Protein AF-A0A957QF14-F1 (afdb_monomer_lite)

pLDDT: mean 72.2, std 11.89, range [36.94, 91.62]

Foldseek 3Di:
DDDDDDDDDWDADPVGDTDDDPVRVVVDDVVWDWDWDDPDPPDIDIDTDPPPCLWDQDPNDTHGNDDDPPPDDPVVVVVVVVVVVVVPD

Secondary structure (DSSP, 8-state):
-------PPPEE-TTS-EE--HHHHTTPPTT-EEEEEEEETTEEEEEEEPP---EEEETTEEEE-SPPPTT--HHHHHHHHHHHHTT--

Sequence (89 aa):
MTTSTEVITLHVDSAGHFVIPESVRRQLTPGATIRVEEVDDKSLSIRVQPPSERLVWEDGVLVFTGELPDGFDWDVYDQQFRQERVQIS

Radius of gyration: 19.63 Å; chains: 1; bounding box: 54×35×35 Å

Structure (mmCIF, N/CA/C/O backbone):
data_AF-A0A957QF14-F1
#
_entry.id   AF-A0A957QF14-F1
#
loop_
_atom_site.group_PDB
_atom_site.id
_atom_site.type_symbol
_atom_site.label_atom_id
_atom_site.label_alt_id
_atom_site.label_comp_id
_atom_site.label_asym_id
_atom_site.label_entity_id
_atom_site.label_seq_id
_atom_site.pdbx_PDB_ins_code
_atom_site.Cartn_x
_atom_site.Cartn_y
_atom_site.Cartn_z
_atom_site.occupancy
_atom_site.B_iso_or_equiv
_atom_site.auth_seq_id
_atom_site.auth_comp_id
_atom_site.auth_asym_id
_atom_site.auth_atom_id
_atom_site.pdbx_PDB_model_num
ATOM 1 N N . MET A 1 1 ? 19.662 12.734 14.433 1.00 38.53 1 MET A N 1
ATOM 2 C CA . MET A 1 1 ? 19.187 11.351 14.225 1.00 38.53 1 MET A CA 1
ATOM 3 C C . MET A 1 1 ? 19.499 10.979 12.788 1.00 38.53 1 MET A C 1
ATOM 5 O O . MET A 1 1 ? 18.972 11.617 11.892 1.00 38.53 1 MET A O 1
ATOM 9 N N . THR A 1 2 ? 20.424 10.052 12.561 1.00 36.94 2 THR A N 1
ATOM 10 C CA . THR A 1 2 ? 20.785 9.565 11.223 1.00 36.94 2 THR A CA 1
ATOM 11 C C . THR A 1 2 ? 19.818 8.452 10.828 1.00 36.94 2 THR A C 1
ATOM 13 O O . THR A 1 2 ? 19.882 7.355 11.374 1.00 36.94 2 THR A O 1
ATOM 16 N N . THR A 1 3 ? 18.894 8.732 9.910 1.00 45.41 3 THR A N 1
ATOM 17 C CA . THR A 1 3 ? 18.090 7.701 9.243 1.00 45.41 3 THR A CA 1
ATOM 18 C C . THR A 1 3 ? 19.011 6.878 8.349 1.00 45.41 3 THR A C 1
ATOM 20 O O . THR A 1 3 ? 19.413 7.325 7.276 1.00 45.41 3 THR A O 1
ATOM 23 N N . SER A 1 4 ? 19.397 5.693 8.824 1.00 43.91 4 SER A N 1
ATOM 24 C CA . SER A 1 4 ? 20.091 4.697 8.009 1.00 43.91 4 SER A CA 1
ATOM 25 C C . SER A 1 4 ? 19.159 4.283 6.872 1.00 43.91 4 SER A C 1
ATOM 27 O O . SER A 1 4 ? 18.057 3.799 7.122 1.00 43.91 4 SER A O 1
ATOM 29 N N . THR A 1 5 ? 19.564 4.538 5.630 1.00 56.56 5 THR A N 1
ATOM 30 C CA . THR A 1 5 ? 18.809 4.110 4.449 1.00 56.56 5 THR A CA 1
ATOM 31 C C . THR A 1 5 ? 19.222 2.680 4.142 1.00 56.56 5 THR A C 1
ATOM 33 O O . THR A 1 5 ? 20.311 2.445 3.622 1.00 56.56 5 THR A O 1
ATOM 36 N N . GLU A 1 6 ? 18.388 1.713 4.514 1.00 62.50 6 GLU A N 1
ATOM 37 C CA . GLU A 1 6 ? 18.596 0.327 4.107 1.00 62.50 6 GLU A CA 1
ATOM 38 C C . GLU A 1 6 ? 18.203 0.170 2.636 1.00 62.50 6 GLU A C 1
ATOM 40 O O . GLU A 1 6 ? 17.061 0.414 2.246 1.00 62.50 6 GLU A O 1
ATOM 45 N N . VAL A 1 7 ? 19.170 -0.216 1.803 1.00 63.28 7 VAL A N 1
ATOM 46 C CA . VAL A 1 7 ? 18.935 -0.509 0.388 1.00 63.28 7 VAL A CA 1
ATOM 47 C C . VAL A 1 7 ? 18.447 -1.947 0.275 1.00 63.28 7 VAL A C 1
ATOM 49 O O . VAL A 1 7 ? 19.191 -2.889 0.544 1.00 63.28 7 VAL A O 1
ATOM 52 N N . ILE A 1 8 ? 17.194 -2.118 -0.138 1.00 66.88 8 ILE A N 1
ATOM 53 C CA . ILE A 1 8 ? 16.596 -3.430 -0.388 1.00 66.88 8 ILE A CA 1
ATOM 54 C C . ILE A 1 8 ? 16.595 -3.684 -1.899 1.00 66.88 8 ILE A C 1
ATOM 56 O O . ILE A 1 8 ? 16.062 -2.890 -2.669 1.00 66.88 8 ILE A O 1
ATOM 60 N N . THR A 1 9 ? 17.195 -4.796 -2.330 1.00 70.06 9 THR A N 1
ATOM 61 C CA . THR A 1 9 ? 17.176 -5.221 -3.740 1.00 70.06 9 THR A CA 1
ATOM 62 C C . THR A 1 9 ? 15.890 -5.989 -4.027 1.00 70.06 9 THR A C 1
ATOM 64 O O . THR A 1 9 ? 15.588 -6.969 -3.345 1.00 70.06 9 THR A O 1
ATOM 67 N N . LEU A 1 10 ? 15.137 -5.554 -5.038 1.00 75.00 10 LEU A N 1
ATOM 68 C CA . LEU A 1 10 ? 13.983 -6.285 -5.556 1.00 75.00 10 LEU A CA 1
ATOM 69 C C . LEU A 1 10 ? 14.401 -7.120 -6.763 1.00 75.00 10 LEU A C 1
ATOM 71 O O . LEU A 1 10 ? 15.102 -6.637 -7.651 1.00 75.00 10 LEU A O 1
ATOM 75 N N . HIS A 1 11 ? 13.951 -8.369 -6.797 1.00 81.00 11 HIS A N 1
ATOM 76 C CA . HIS A 1 11 ? 14.170 -9.263 -7.929 1.00 81.00 11 HIS A CA 1
ATOM 77 C C . HIS A 1 11 ? 12.909 -9.342 -8.779 1.00 81.00 11 HIS A C 1
ATOM 79 O O . HIS A 1 11 ? 11.805 -9.228 -8.255 1.00 81.00 11 HIS A O 1
ATOM 85 N N . VAL A 1 12 ? 13.076 -9.562 -10.079 1.00 85.94 12 VAL A N 1
ATOM 86 C CA . VAL A 1 12 ? 11.971 -9.884 -10.984 1.00 85.94 12 VAL A CA 1
ATOM 87 C C . VAL A 1 12 ? 12.003 -11.388 -11.237 1.00 85.94 12 VAL A C 1
ATOM 89 O O . VAL A 1 12 ? 13.066 -11.935 -11.539 1.00 85.94 12 VAL A O 1
ATOM 92 N N . ASP A 1 13 ? 10.873 -12.065 -11.050 1.00 88.88 13 ASP A N 1
ATOM 93 C CA . ASP A 1 13 ? 10.754 -13.494 -11.336 1.00 88.88 13 ASP A CA 1
ATOM 94 C C . ASP A 1 13 ? 10.694 -13.771 -12.851 1.00 88.88 13 ASP A C 1
ATOM 96 O O . ASP A 1 13 ? 10.643 -12.865 -13.685 1.00 88.88 13 ASP A O 1
ATOM 100 N N . SER A 1 14 ? 10.691 -15.048 -13.236 1.00 91.38 14 SER A N 1
ATOM 101 C CA . SER A 1 14 ? 10.629 -15.440 -14.649 1.00 91.38 14 SER A CA 1
ATOM 102 C C . SER A 1 14 ? 9.306 -15.091 -15.345 1.00 91.38 14 SER A C 1
ATOM 104 O O . SER A 1 14 ? 9.227 -15.206 -16.565 1.00 91.38 14 SER A O 1
ATOM 106 N N . ALA A 1 15 ? 8.272 -14.698 -14.598 1.00 91.62 15 ALA A N 1
ATOM 107 C CA . ALA A 1 15 ? 6.979 -14.257 -15.114 1.00 91.62 15 ALA A CA 1
ATOM 108 C C . ALA A 1 15 ? 6.851 -12.720 -15.164 1.00 91.62 15 ALA A C 1
ATOM 110 O O . ALA A 1 15 ? 5.835 -12.214 -15.636 1.00 91.62 15 ALA A O 1
ATOM 111 N N . GLY A 1 16 ? 7.876 -11.977 -14.734 1.00 88.00 16 GLY A N 1
ATOM 112 C CA . GLY A 1 16 ? 7.879 -10.516 -14.743 1.00 88.00 16 GLY A CA 1
ATOM 113 C C . GLY A 1 16 ? 7.321 -9.869 -13.473 1.00 88.00 16 GLY A C 1
ATOM 114 O O . GLY A 1 16 ? 7.066 -8.666 -13.478 1.00 88.00 16 GLY A O 1
ATOM 115 N N . HIS A 1 17 ? 7.131 -10.616 -12.382 1.00 87.88 17 HIS A N 1
ATOM 116 C CA . HIS A 1 17 ? 6.652 -10.060 -11.116 1.00 87.88 17 HIS A CA 1
ATOM 117 C C . HIS A 1 17 ? 7.801 -9.628 -10.209 1.00 87.88 17 HIS A C 1
ATOM 119 O O . HIS A 1 17 ? 8.824 -10.305 -10.114 1.00 87.88 17 HIS A O 1
ATOM 125 N N . PHE A 1 18 ? 7.599 -8.543 -9.460 1.00 84.31 18 PHE A N 1
ATOM 126 C CA . PHE A 1 18 ? 8.506 -8.178 -8.377 1.00 84.31 18 PHE A CA 1
ATOM 127 C C . PHE A 1 18 ? 8.376 -9.148 -7.200 1.00 84.31 18 PHE A C 1
ATOM 129 O O . PHE A 1 18 ? 7.300 -9.341 -6.634 1.00 84.31 18 PHE A O 1
ATOM 136 N N . VAL A 1 19 ? 9.504 -9.719 -6.789 1.00 85.25 19 VAL A N 1
ATOM 137 C CA . VAL A 1 19 ? 9.622 -10.559 -5.603 1.00 85.25 19 VAL A CA 1
ATOM 138 C C . VAL A 1 19 ? 9.813 -9.658 -4.391 1.00 85.25 19 VAL A C 1
ATOM 140 O O . VAL A 1 19 ? 10.846 -9.004 -4.241 1.00 85.25 19 VAL A O 1
ATOM 143 N N . ILE A 1 20 ? 8.815 -9.642 -3.509 1.00 81.50 20 ILE A N 1
ATOM 144 C CA . ILE A 1 20 ? 8.883 -8.921 -2.237 1.00 81.50 20 ILE A CA 1
ATOM 145 C C . ILE A 1 20 ? 9.736 -9.726 -1.243 1.00 81.50 20 ILE A C 1
ATOM 147 O O . ILE A 1 20 ? 9.379 -10.870 -0.937 1.00 81.50 20 ILE A O 1
ATOM 151 N N . PRO A 1 21 ? 10.836 -9.161 -0.706 1.00 79.75 21 PRO A N 1
ATOM 152 C CA . PRO A 1 21 ? 11.683 -9.844 0.266 1.00 79.75 21 PRO A CA 1
ATOM 153 C C . PRO A 1 21 ? 10.913 -10.254 1.518 1.00 79.75 21 PRO A C 1
ATOM 155 O O . PRO A 1 21 ? 9.983 -9.573 1.953 1.00 79.75 21 PRO A O 1
ATOM 158 N N . GLU A 1 22 ? 11.331 -11.356 2.141 1.00 82.31 22 GLU A N 1
ATOM 159 C CA . GLU A 1 22 ? 10.626 -11.934 3.288 1.00 82.31 22 GLU A CA 1
ATOM 160 C C . GLU A 1 22 ? 10.481 -10.951 4.463 1.00 82.31 22 GLU A C 1
ATOM 162 O O . GLU A 1 22 ? 9.424 -10.892 5.091 1.00 82.31 22 GLU A O 1
ATOM 167 N N . SER A 1 23 ? 11.509 -10.139 4.727 1.00 76.19 23 SER A N 1
ATOM 168 C CA . SER A 1 23 ? 11.501 -9.108 5.774 1.00 76.19 23 SER A CA 1
ATOM 169 C C . SER A 1 23 ? 10.397 -8.064 5.583 1.00 76.19 23 SER A C 1
ATOM 171 O O . SER A 1 23 ? 9.826 -7.596 6.567 1.00 76.19 23 SER A O 1
ATOM 173 N N . VAL A 1 24 ? 10.066 -7.736 4.330 1.00 75.19 24 VAL A N 1
ATOM 174 C CA . VAL A 1 24 ? 8.960 -6.840 3.970 1.00 75.19 24 VAL A CA 1
ATOM 175 C C . VAL A 1 24 ? 7.641 -7.606 4.009 1.00 75.19 24 VAL A C 1
ATOM 177 O O . VAL A 1 24 ? 6.683 -7.147 4.623 1.00 75.19 24 VAL A O 1
ATOM 180 N N . ARG A 1 25 ? 7.595 -8.820 3.440 1.00 80.69 25 ARG A N 1
ATOM 181 C CA . ARG A 1 25 ? 6.389 -9.662 3.403 1.00 80.69 25 ARG A CA 1
ATOM 182 C C . ARG A 1 25 ? 5.814 -9.937 4.794 1.00 80.69 25 ARG A C 1
ATOM 184 O O . ARG A 1 25 ? 4.600 -9.910 4.949 1.00 80.69 25 ARG A O 1
ATOM 191 N N . ARG A 1 26 ? 6.658 -10.180 5.803 1.00 82.12 26 ARG A N 1
ATOM 192 C CA . ARG A 1 26 ? 6.221 -10.423 7.194 1.00 82.12 26 ARG A CA 1
ATOM 193 C C . ARG A 1 26 ? 5.505 -9.226 7.834 1.00 82.12 26 ARG A C 1
ATOM 195 O O . ARG A 1 26 ? 4.809 -9.415 8.824 1.00 82.12 26 ARG A O 1
ATOM 202 N N . GLN A 1 27 ? 5.675 -8.022 7.289 1.00 73.12 27 GLN A N 1
ATOM 203 C CA . GLN A 1 27 ? 5.015 -6.800 7.761 1.00 73.12 27 GLN A CA 1
ATOM 204 C C . GLN A 1 27 ? 3.700 -6.518 7.019 1.00 73.12 27 GLN A C 1
ATOM 206 O O . GLN A 1 27 ? 2.952 -5.628 7.413 1.00 73.12 27 GLN A O 1
ATOM 211 N N . LEU A 1 28 ? 3.411 -7.260 5.945 1.00 77.38 28 LEU A N 1
ATOM 212 C CA . LEU A 1 28 ? 2.197 -7.094 5.157 1.00 77.38 28 LEU A CA 1
ATOM 213 C C . LEU A 1 28 ? 1.077 -7.966 5.727 1.00 77.38 28 LEU A C 1
ATOM 215 O O . LEU A 1 28 ? 1.219 -9.182 5.860 1.00 77.38 28 LEU A O 1
ATOM 219 N N . THR A 1 29 ? -0.064 -7.350 6.014 1.00 77.25 29 THR A N 1
ATOM 220 C CA . THR A 1 29 ? -1.314 -8.055 6.305 1.00 77.25 29 THR A CA 1
ATOM 221 C C . THR A 1 29 ? -2.129 -8.243 5.020 1.00 77.25 29 THR A C 1
ATOM 223 O O . THR A 1 29 ? -1.975 -7.471 4.069 1.00 77.25 29 THR A O 1
ATOM 226 N N . PRO A 1 30 ? -3.003 -9.264 4.934 1.00 75.69 30 PRO A N 1
ATOM 227 C CA . PRO A 1 30 ? -3.957 -9.360 3.832 1.00 75.69 30 PRO A CA 1
ATOM 228 C C . PRO A 1 30 ? -4.756 -8.055 3.688 1.00 75.69 30 PRO A C 1
ATOM 230 O O . PRO A 1 30 ? -5.294 -7.553 4.672 1.00 75.69 30 PRO A O 1
ATOM 233 N N . GLY A 1 31 ? -4.809 -7.496 2.476 1.00 71.44 31 GLY A N 1
ATOM 234 C CA . GLY A 1 31 ? -5.453 -6.202 2.208 1.00 71.44 31 GLY A CA 1
ATOM 235 C C . GLY A 1 31 ? -4.581 -4.967 2.473 1.00 71.44 31 GLY A C 1
ATOM 236 O O . GLY A 1 31 ? -5.049 -3.847 2.278 1.00 71.44 31 GLY A O 1
ATOM 237 N N . ALA A 1 32 ? -3.318 -5.136 2.882 1.00 74.50 32 ALA A N 1
ATOM 238 C CA . ALA A 1 32 ? -2.384 -4.023 3.019 1.00 74.50 32 ALA A CA 1
ATOM 239 C C . ALA A 1 32 ? -2.171 -3.302 1.679 1.00 74.50 32 ALA A C 1
ATOM 241 O O . ALA A 1 32 ? -1.987 -3.927 0.633 1.00 74.50 32 ALA A O 1
ATOM 242 N N . THR A 1 33 ? -2.159 -1.972 1.729 1.00 76.62 33 THR A N 1
ATOM 243 C CA . THR A 1 33 ? -1.839 -1.127 0.576 1.00 76.62 33 THR A CA 1
ATOM 244 C C . THR A 1 33 ? -0.350 -0.803 0.593 1.00 76.62 33 THR A C 1
ATOM 246 O O . THR A 1 33 ? 0.209 -0.449 1.631 1.00 76.62 33 THR A O 1
ATOM 249 N N . ILE A 1 34 ? 0.312 -0.925 -0.554 1.00 78.50 34 ILE A N 1
ATOM 250 C CA . ILE A 1 34 ? 1.716 -0.542 -0.720 1.00 78.50 34 ILE A CA 1
ATOM 251 C C . ILE A 1 34 ? 1.738 0.713 -1.581 1.00 78.50 34 ILE A C 1
ATOM 253 O O . ILE A 1 34 ? 1.220 0.708 -2.696 1.00 78.50 34 ILE A O 1
ATOM 257 N N . ARG A 1 35 ? 2.337 1.784 -1.063 1.00 76.31 35 ARG A N 1
ATOM 258 C CA . ARG A 1 35 ? 2.541 3.021 -1.813 1.00 76.31 35 ARG A CA 1
ATOM 259 C C . ARG A 1 35 ? 3.912 2.966 -2.476 1.00 76.31 35 ARG A C 1
ATOM 261 O O . ARG A 1 35 ? 4.911 2.697 -1.807 1.00 76.31 35 ARG A O 1
ATOM 268 N N . VAL A 1 36 ? 3.932 3.206 -3.782 1.00 79.56 36 VAL A N 1
ATOM 269 C CA . VAL A 1 36 ? 5.149 3.321 -4.588 1.00 79.56 36 VAL A CA 1
ATOM 270 C C . VAL A 1 36 ? 5.211 4.749 -5.103 1.00 79.56 36 VAL A C 1
ATOM 272 O O . VAL A 1 36 ? 4.270 5.209 -5.744 1.00 79.56 36 VAL A O 1
ATOM 275 N N . GLU A 1 37 ? 6.289 5.452 -4.788 1.00 75.94 37 GLU A N 1
ATOM 276 C CA . GLU A 1 37 ? 6.503 6.839 -5.195 1.00 75.94 37 GLU A CA 1
ATOM 277 C C . GLU A 1 37 ? 7.808 6.952 -5.964 1.00 75.94 37 GLU A C 1
ATOM 279 O O . GLU A 1 37 ? 8.822 6.394 -5.546 1.00 75.94 37 GLU A O 1
ATOM 284 N N . GLU A 1 38 ? 7.792 7.697 -7.060 1.00 78.56 38 GLU A N 1
ATOM 285 C CA . GLU A 1 38 ? 9.015 8.125 -7.727 1.00 78.56 38 GLU A CA 1
ATOM 286 C C . GLU A 1 38 ? 9.645 9.255 -6.911 1.00 78.56 38 GLU A C 1
ATOM 288 O O . GLU A 1 38 ? 9.000 10.265 -6.629 1.00 78.56 38 GLU A O 1
ATOM 293 N N . VAL A 1 39 ? 10.880 9.043 -6.455 1.00 79.69 39 VAL A N 1
ATOM 294 C CA . VAL A 1 39 ? 11.639 10.047 -5.693 1.00 79.69 39 VAL A CA 1
ATOM 295 C C . VAL A 1 39 ? 12.499 10.878 -6.644 1.00 79.69 39 VAL A C 1
ATOM 297 O O . VAL A 1 39 ? 12.613 12.089 -6.471 1.00 79.69 39 VAL A O 1
ATOM 300 N N . ASP A 1 40 ? 13.065 10.231 -7.663 1.00 78.38 40 ASP A N 1
ATOM 301 C CA . ASP A 1 40 ? 13.757 10.828 -8.805 1.00 78.38 40 ASP A CA 1
ATOM 302 C C . ASP A 1 40 ? 13.748 9.846 -9.993 1.00 78.38 40 ASP A C 1
ATOM 304 O O . ASP A 1 40 ? 13.301 8.707 -9.849 1.00 78.38 40 ASP A O 1
ATOM 308 N N . ASP A 1 41 ? 14.311 10.259 -11.137 1.00 78.50 41 ASP A N 1
ATOM 309 C CA . ASP A 1 41 ? 14.372 9.490 -12.395 1.00 78.50 41 ASP A CA 1
ATOM 310 C C . ASP A 1 41 ? 14.961 8.066 -12.269 1.00 78.50 41 ASP A C 1
ATOM 312 O O . ASP A 1 41 ? 14.957 7.294 -13.233 1.00 78.50 41 ASP A O 1
ATOM 316 N N . LYS A 1 42 ? 15.579 7.718 -11.132 1.00 75.44 42 LYS A N 1
ATOM 317 C CA . LYS A 1 42 ? 16.265 6.437 -10.923 1.00 75.44 42 LYS A CA 1
ATOM 318 C C . LYS A 1 42 ? 15.883 5.735 -9.627 1.00 75.44 42 LYS A C 1
ATOM 320 O O . LYS A 1 42 ? 16.405 4.645 -9.377 1.00 75.44 42 LYS A O 1
ATOM 325 N N . SER A 1 43 ? 15.013 6.312 -8.804 1.00 71.50 43 SER A N 1
ATOM 326 C CA . SER A 1 43 ? 14.697 5.761 -7.492 1.00 71.50 43 SER A CA 1
ATOM 327 C C . SER A 1 43 ? 13.205 5.774 -7.184 1.00 71.50 43 SER A C 1
ATOM 329 O O . SER A 1 43 ? 12.485 6.754 -7.372 1.00 71.50 43 SER A O 1
ATOM 331 N N . LEU A 1 44 ? 12.751 4.635 -6.661 1.00 72.50 44 LEU A N 1
ATOM 332 C CA . LEU A 1 44 ? 11.395 4.440 -6.173 1.00 72.50 44 LEU A CA 1
ATOM 333 C C . LEU A 1 44 ? 11.435 4.264 -4.653 1.00 72.50 44 LEU A C 1
ATOM 335 O O . LEU A 1 44 ? 12.203 3.448 -4.136 1.00 72.50 44 LEU A O 1
ATOM 339 N N . SER A 1 45 ? 10.585 4.991 -3.931 1.00 76.00 45 SER A N 1
ATOM 340 C CA . SER A 1 45 ? 10.288 4.707 -2.530 1.00 76.00 45 SER A CA 1
ATOM 341 C C . SER A 1 45 ? 9.099 3.765 -2.453 1.00 76.00 45 SER A C 1
ATOM 343 O O . SER A 1 45 ? 8.030 4.053 -2.982 1.00 76.00 45 SER A O 1
ATOM 345 N N . ILE A 1 46 ? 9.281 2.638 -1.771 1.00 75.19 46 ILE A N 1
ATOM 346 C CA . ILE A 1 46 ? 8.218 1.669 -1.516 1.00 75.19 46 ILE A CA 1
ATOM 347 C C . ILE A 1 46 ? 7.977 1.654 -0.017 1.00 75.19 46 ILE A C 1
ATOM 349 O O . ILE A 1 46 ? 8.897 1.399 0.762 1.00 75.19 46 ILE A O 1
ATOM 353 N N . ARG A 1 47 ? 6.745 1.942 0.398 1.00 74.69 47 ARG A N 1
ATOM 354 C CA . ARG A 1 47 ? 6.365 1.958 1.812 1.00 74.69 47 ARG A CA 1
ATOM 355 C C . ARG A 1 47 ? 5.042 1.241 2.001 1.00 74.69 47 ARG A C 1
ATOM 357 O O . ARG A 1 47 ? 4.122 1.387 1.196 1.00 74.69 47 ARG A O 1
ATOM 364 N N . VAL A 1 48 ? 4.940 0.483 3.090 1.00 73.88 48 VAL A N 1
ATOM 365 C CA . VAL A 1 48 ? 3.647 -0.036 3.537 1.00 73.88 48 VAL A CA 1
ATOM 366 C C . VAL A 1 48 ? 2.812 1.168 3.941 1.00 73.88 48 VAL A C 1
ATOM 368 O O . VAL A 1 48 ? 3.209 1.937 4.818 1.00 73.88 48 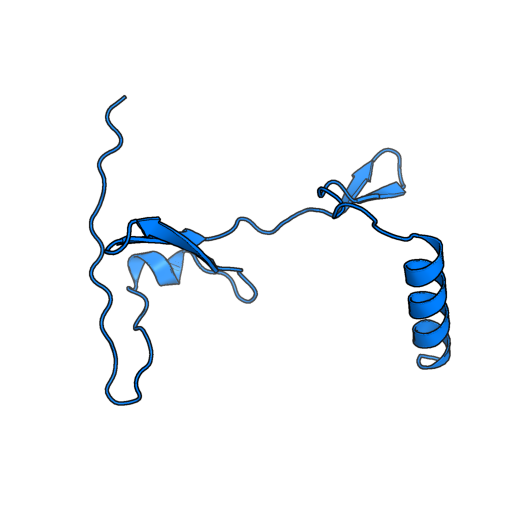VAL A O 1
ATOM 371 N N . GLN A 1 49 ? 1.686 1.364 3.266 1.00 70.81 49 GLN A N 1
ATOM 372 C CA . GLN A 1 49 ? 0.744 2.385 3.667 1.00 70.81 49 GLN A CA 1
ATOM 373 C C . GLN A 1 49 ? 0.023 1.851 4.907 1.00 70.81 49 GLN A C 1
ATOM 375 O O . GLN A 1 49 ? -0.581 0.775 4.827 1.00 70.81 49 GLN A O 1
ATOM 380 N N . PRO A 1 50 ? 0.098 2.548 6.056 1.00 63.66 50 PRO A N 1
ATOM 381 C CA . PRO A 1 50 ? -0.685 2.147 7.210 1.00 63.66 50 PRO A CA 1
ATOM 382 C C . PRO A 1 50 ? -2.158 2.073 6.793 1.00 63.66 50 PRO A C 1
ATOM 384 O O . PRO A 1 50 ? -2.585 2.884 5.956 1.00 63.66 50 PRO A O 1
ATOM 387 N N . PRO A 1 51 ? -2.922 1.096 7.317 1.00 60.41 51 PRO A N 1
ATOM 388 C CA . PRO A 1 51 ? -4.344 1.009 7.040 1.00 60.41 51 PRO A CA 1
ATOM 389 C C . PRO A 1 51 ? -4.933 2.379 7.318 1.00 60.41 51 PRO A C 1
ATOM 391 O O . PRO A 1 51 ? -4.745 2.955 8.389 1.00 60.41 51 PRO A O 1
ATOM 394 N N . SER A 1 52 ? -5.547 2.953 6.293 1.00 59.62 52 SER A N 1
ATOM 395 C CA . SER A 1 52 ? -6.127 4.263 6.441 1.00 59.62 52 SER A CA 1
ATOM 396 C C . SER A 1 52 ? -7.402 4.045 7.246 1.00 59.62 52 SER A C 1
ATOM 398 O O . SER A 1 52 ? -8.441 3.714 6.675 1.00 59.62 52 SER A O 1
ATOM 400 N N . GLU A 1 53 ? -7.319 4.183 8.569 1.00 55.66 53 GLU A N 1
ATOM 401 C CA . GLU A 1 53 ? -8.476 4.390 9.444 1.00 55.66 53 GLU A CA 1
ATOM 402 C C . GLU A 1 53 ? -9.051 5.771 9.121 1.00 55.66 53 GLU A C 1
ATOM 404 O O . GLU A 1 53 ? -9.072 6.691 9.926 1.00 55.66 53 GLU A O 1
ATOM 409 N N . ARG A 1 54 ? -9.472 5.943 7.865 1.00 67.12 54 ARG A N 1
ATOM 410 C CA . ARG A 1 54 ? -10.152 7.139 7.398 1.00 67.12 54 ARG A CA 1
ATOM 411 C C . ARG A 1 54 ? -11.572 7.159 7.912 1.00 67.12 54 ARG A C 1
ATOM 413 O O . ARG A 1 54 ? -12.276 8.060 7.527 1.00 67.12 54 ARG A O 1
ATOM 420 N N . LEU A 1 55 ? -12.005 6.165 8.684 1.00 70.56 55 LEU A N 1
ATOM 421 C CA . LEU A 1 55 ? -13.299 6.109 9.338 1.00 70.56 55 LEU A CA 1
ATOM 422 C C . LEU A 1 55 ? -13.051 5.840 10.818 1.00 70.56 55 LEU A C 1
ATOM 424 O O . LEU A 1 55 ? -12.643 4.739 11.185 1.00 70.56 55 LEU A O 1
ATOM 428 N N . VAL A 1 56 ? -13.275 6.852 11.646 1.00 76.25 56 VAL A N 1
ATOM 429 C CA . VAL A 1 56 ? -13.136 6.778 13.105 1.00 76.25 56 VAL A CA 1
ATOM 430 C C . VAL A 1 56 ? -14.493 7.005 13.757 1.00 76.25 56 VAL A C 1
ATOM 432 O O . VAL A 1 56 ? -15.346 7.691 13.201 1.00 76.25 56 VAL A O 1
ATOM 435 N N . TRP A 1 57 ? -14.720 6.412 14.925 1.00 78.56 57 TRP A N 1
ATOM 436 C CA . TRP A 1 57 ? -15.907 6.711 15.722 1.00 78.56 57 TRP A CA 1
ATOM 437 C C . TRP A 1 57 ? -15.631 7.927 16.607 1.00 78.56 57 TRP A C 1
ATOM 439 O O . TRP A 1 57 ? -14.810 7.841 17.518 1.00 78.56 57 TRP A O 1
ATOM 449 N N . GLU A 1 58 ? -16.339 9.027 16.370 1.00 80.19 58 GLU A N 1
ATOM 450 C CA . GLU A 1 58 ? -16.301 10.242 17.191 1.00 80.19 58 GLU A CA 1
ATOM 451 C C . GLU A 1 58 ? -17.723 10.586 17.640 1.00 80.19 58 GLU A C 1
ATOM 453 O O . GLU A 1 58 ? -18.645 10.638 16.828 1.00 80.19 58 GLU A O 1
ATOM 458 N N . ASP A 1 59 ? -17.924 10.739 18.951 1.00 84.75 59 ASP A N 1
ATOM 459 C CA . ASP A 1 59 ? -19.217 11.080 19.566 1.00 84.75 59 ASP A CA 1
ATOM 460 C C . ASP A 1 59 ? -20.407 10.207 19.110 1.00 84.75 59 ASP A C 1
ATOM 462 O O . ASP A 1 59 ? -21.552 10.650 19.024 1.00 84.75 59 ASP A O 1
ATOM 466 N N . GLY A 1 60 ? -20.146 8.925 18.830 1.00 87.69 60 GLY A N 1
ATOM 467 C CA . GLY A 1 60 ? -21.163 7.972 18.373 1.00 87.69 60 GLY A CA 1
ATOM 468 C C . GLY A 1 60 ? -21.506 8.069 16.882 1.00 87.69 60 GLY A C 1
ATOM 469 O O . GLY A 1 60 ? -22.465 7.434 16.443 1.00 87.69 60 GLY A O 1
ATOM 470 N N . VAL A 1 61 ? -20.725 8.815 16.098 1.00 79.50 61 VAL A N 1
ATOM 471 C CA . VAL A 1 61 ? -20.846 8.945 14.641 1.00 79.50 61 VAL A CA 1
ATOM 472 C C . VAL A 1 61 ? -19.580 8.406 13.970 1.00 79.50 61 VAL A C 1
ATOM 474 O O . VAL A 1 61 ? -18.475 8.573 14.479 1.00 79.50 61 VAL A O 1
ATOM 477 N N . LEU A 1 62 ? -19.733 7.735 12.825 1.00 77.50 62 LEU A N 1
ATOM 478 C CA . LEU A 1 62 ? -18.604 7.290 12.007 1.00 77.50 62 LEU A CA 1
ATOM 479 C C . LEU A 1 62 ? -18.152 8.445 11.098 1.00 77.50 62 LEU A C 1
ATOM 481 O O . LEU A 1 62 ? -18.897 8.854 10.208 1.00 77.50 62 LEU A O 1
ATOM 485 N N . VAL A 1 63 ? -16.953 8.974 11.330 1.00 80.75 63 VAL A N 1
ATOM 486 C CA . VAL A 1 63 ? -16.420 10.187 10.694 1.00 80.75 63 VAL A CA 1
ATOM 487 C C . VAL A 1 63 ? -15.328 9.840 9.698 1.00 80.75 63 VAL A C 1
ATOM 489 O O . VAL A 1 6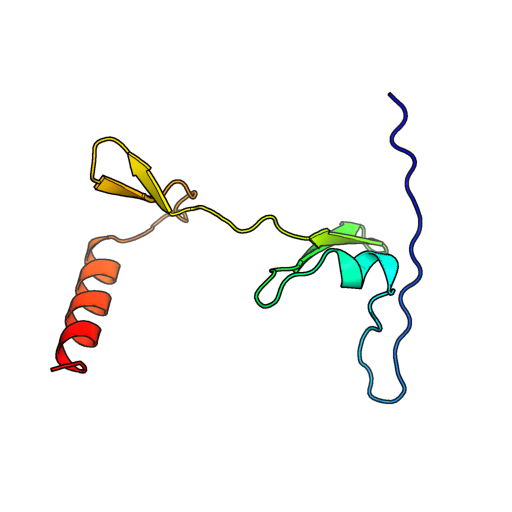3 ? -14.398 9.105 10.034 1.00 80.75 63 VAL A O 1
ATOM 492 N N . PHE A 1 64 ? -15.414 10.410 8.489 1.00 77.94 64 PHE A N 1
ATOM 493 C CA . PHE A 1 64 ? -14.327 10.313 7.525 1.00 77.94 64 PHE A CA 1
ATOM 494 C C . PHE A 1 64 ? -13.208 11.319 7.835 1.00 77.94 64 PHE A C 1
ATOM 496 O O . PHE A 1 64 ? -13.444 12.520 7.767 1.00 77.94 64 PHE A O 1
ATOM 503 N N . THR A 1 65 ? -11.999 10.850 8.150 1.00 77.50 65 THR A N 1
ATOM 504 C CA . THR A 1 65 ? -10.840 11.694 8.528 1.00 77.50 65 THR A CA 1
ATOM 505 C C . THR A 1 65 ? -9.801 11.855 7.419 1.00 77.50 65 THR A C 1
ATOM 507 O O . THR A 1 65 ? -8.741 12.443 7.633 1.00 77.50 65 THR A O 1
ATOM 510 N N . GLY A 1 66 ? -10.066 11.319 6.227 1.00 70.75 66 GLY A N 1
ATOM 511 C CA . GLY A 1 66 ? -9.208 11.543 5.067 1.00 70.75 66 GLY A CA 1
ATOM 512 C C . GLY A 1 66 ? -9.407 12.931 4.452 1.00 70.75 66 GLY A C 1
ATOM 513 O O . GLY A 1 66 ? -10.447 13.561 4.624 1.00 70.75 66 GLY A O 1
ATOM 514 N N . GLU A 1 67 ? -8.428 13.380 3.670 1.00 71.88 67 GLU A N 1
ATOM 515 C CA . GLU A 1 67 ? -8.610 14.536 2.790 1.00 71.88 67 GLU A CA 1
ATOM 516 C C . GLU A 1 67 ? -9.566 14.172 1.646 1.00 71.88 67 GLU A C 1
ATOM 518 O O . GLU A 1 67 ? -9.456 13.099 1.039 1.00 71.88 67 GLU A O 1
ATOM 523 N N . LEU A 1 68 ? -10.515 15.063 1.363 1.00 71.62 68 LEU A N 1
ATOM 524 C CA . LEU A 1 68 ? -11.357 14.969 0.175 1.00 71.62 68 LEU A CA 1
ATO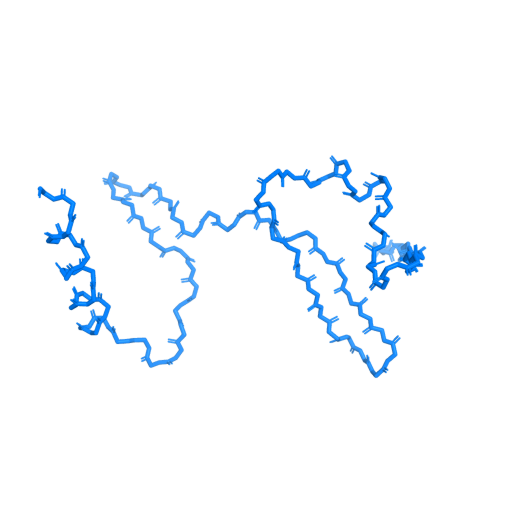M 525 C C . LEU A 1 68 ? -10.610 15.587 -1.010 1.00 71.62 68 LEU A C 1
ATOM 527 O O . LEU A 1 68 ? -9.936 16.601 -0.829 1.00 71.62 68 LEU A O 1
ATOM 531 N N . PRO A 1 69 ? -10.720 15.008 -2.215 1.00 72.50 69 PRO A N 1
ATOM 532 C CA . PRO A 1 69 ? -10.144 15.621 -3.400 1.00 72.50 69 PRO A CA 1
ATOM 533 C C . PRO A 1 69 ? -10.803 16.976 -3.685 1.00 72.50 69 PRO A C 1
ATOM 535 O O . PRO A 1 69 ? -11.990 17.179 -3.413 1.00 72.50 69 PRO A O 1
ATOM 538 N N . ASP A 1 70 ? -10.039 17.892 -4.276 1.00 71.38 70 ASP A N 1
ATOM 539 C CA . ASP A 1 70 ? -10.571 19.178 -4.718 1.00 71.38 70 ASP A CA 1
ATOM 540 C C . ASP A 1 70 ? -11.737 18.968 -5.694 1.00 71.38 70 ASP A C 1
ATOM 542 O O . ASP A 1 70 ? -11.639 18.207 -6.659 1.00 71.38 70 ASP A O 1
ATOM 546 N N . GLY A 1 71 ? -12.859 19.644 -5.432 1.00 78.94 71 GLY A N 1
ATOM 547 C CA . GLY A 1 71 ? -14.084 19.493 -6.220 1.00 78.94 71 GLY A CA 1
ATOM 548 C C . GLY A 1 71 ? -14.912 18.248 -5.887 1.00 78.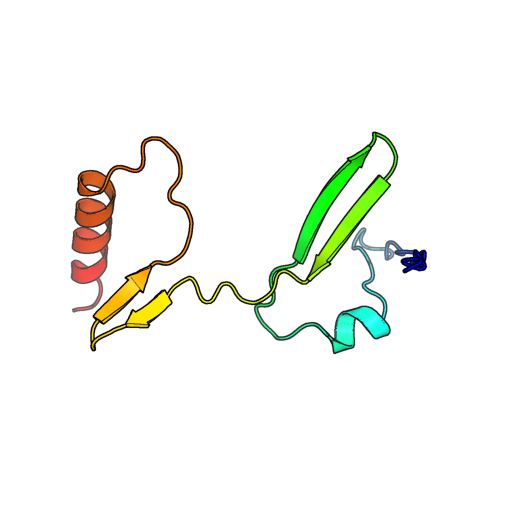94 71 GLY A C 1
ATOM 549 O O . GLY A 1 71 ? -15.755 17.866 -6.695 1.00 78.94 71 GLY A O 1
ATOM 550 N N . PHE A 1 72 ? -14.693 17.613 -4.729 1.00 76.06 72 PHE A N 1
ATOM 551 C CA . PHE A 1 72 ? -15.547 16.519 -4.265 1.00 76.06 72 PHE A CA 1
ATOM 552 C C . PHE A 1 72 ? -17.014 16.962 -4.161 1.00 76.06 72 PHE A C 1
ATOM 554 O O . PHE A 1 72 ? -17.355 17.868 -3.396 1.00 76.06 72 PHE A O 1
ATOM 561 N N . ASP A 1 73 ? -17.873 16.298 -4.931 1.00 81.88 73 ASP A N 1
ATOM 562 C CA . ASP A 1 73 ? -19.300 16.587 -5.013 1.00 81.88 73 ASP A CA 1
ATOM 563 C C . ASP A 1 73 ? -20.096 15.590 -4.157 1.00 81.88 73 ASP A C 1
ATOM 565 O O . ASP A 1 73 ? -20.241 14.406 -4.488 1.00 81.88 73 ASP A O 1
ATOM 569 N N . TRP A 1 74 ? -20.613 16.091 -3.036 1.00 79.62 74 TRP A N 1
ATOM 570 C CA . TRP A 1 74 ? -21.438 15.321 -2.107 1.00 79.62 74 TRP A CA 1
ATOM 571 C C . TRP A 1 74 ? -22.771 14.879 -2.711 1.00 79.62 74 TRP A C 1
ATOM 573 O O . TRP A 1 74 ? -23.266 13.807 -2.358 1.00 79.62 74 TRP A O 1
ATOM 583 N N . ASP A 1 75 ? -23.334 15.662 -3.632 1.00 81.25 75 ASP A N 1
ATOM 584 C CA . ASP A 1 75 ? -24.618 15.360 -4.257 1.00 81.25 75 ASP A CA 1
ATOM 585 C C . ASP A 1 75 ? -24.475 14.192 -5.238 1.00 81.25 75 ASP A C 1
ATOM 587 O O . ASP A 1 75 ? -25.343 13.317 -5.300 1.00 81.25 75 ASP A O 1
ATOM 591 N N . VAL A 1 76 ? -23.356 14.127 -5.968 1.00 77.81 76 VAL A N 1
ATOM 592 C CA . VAL A 1 76 ? -23.028 12.989 -6.846 1.00 77.81 76 VAL A CA 1
ATOM 593 C C . VAL A 1 76 ? -22.774 11.721 -6.031 1.00 77.81 76 VAL A C 1
ATOM 595 O O . VAL A 1 76 ? -23.293 10.655 -6.376 1.00 77.81 76 VAL A O 1
ATOM 598 N N . TYR A 1 77 ? -22.021 11.831 -4.934 1.00 74.25 77 TYR A N 1
ATOM 599 C CA . TYR A 1 77 ? -21.733 10.698 -4.053 1.00 74.25 77 TYR A CA 1
ATOM 600 C C . TYR A 1 77 ? -23.014 10.099 -3.445 1.00 74.25 77 TYR A C 1
ATOM 602 O O . TYR A 1 77 ? -23.215 8.884 -3.498 1.00 74.25 77 TYR A O 1
ATOM 610 N N . ASP A 1 78 ? -23.921 10.935 -2.926 1.00 76.12 78 ASP A N 1
ATOM 611 C CA . ASP A 1 78 ? -25.190 10.472 -2.346 1.00 76.12 78 ASP A CA 1
ATOM 612 C C . ASP A 1 78 ? -26.103 9.815 -3.398 1.00 76.12 78 ASP A C 1
ATOM 614 O O . ASP A 1 78 ? -26.733 8.785 -3.139 1.00 76.12 78 ASP A O 1
ATOM 618 N N . GLN A 1 79 ? -26.135 10.347 -4.625 1.00 74.12 79 GLN A N 1
ATOM 619 C CA . GLN A 1 79 ? -26.907 9.751 -5.719 1.00 74.12 79 GLN A CA 1
ATOM 620 C C . GLN A 1 79 ? -26.393 8.361 -6.112 1.00 74.12 79 GLN A C 1
ATOM 622 O O . GLN A 1 79 ? -27.207 7.455 -6.309 1.00 74.12 79 GLN A O 1
ATOM 627 N N . GLN A 1 80 ? -25.073 8.167 -6.189 1.00 65.12 80 GLN A N 1
ATOM 628 C CA . GLN A 1 80 ? -24.480 6.859 -6.484 1.00 65.12 80 GLN A CA 1
ATOM 629 C C . GLN A 1 80 ? -24.782 5.841 -5.376 1.00 65.12 80 GLN A C 1
ATOM 631 O O . GLN A 1 80 ? -25.281 4.751 -5.659 1.00 65.12 80 GLN A O 1
ATOM 636 N N . PHE A 1 81 ? -24.599 6.222 -4.108 1.00 61.53 81 PHE A N 1
ATOM 637 C CA . PHE A 1 81 ? -24.848 5.325 -2.975 1.00 61.53 81 PHE A CA 1
ATOM 638 C C . PHE A 1 81 ? -26.324 4.927 -2.831 1.00 61.53 81 PHE A C 1
ATOM 640 O O . PHE A 1 81 ? -26.637 3.793 -2.457 1.00 61.53 81 PHE A O 1
ATOM 647 N N . ARG A 1 82 ? -27.264 5.830 -3.143 1.00 60.03 82 ARG A N 1
ATOM 648 C CA . ARG A 1 82 ? -28.698 5.496 -3.141 1.00 60.03 82 ARG A CA 1
ATOM 649 C C . ARG A 1 82 ? -29.055 4.443 -4.184 1.00 60.03 82 ARG A C 1
ATOM 651 O O . ARG A 1 82 ? -29.918 3.616 -3.901 1.00 60.03 82 ARG A O 1
ATOM 658 N N . GLN A 1 83 ? -28.417 4.444 -5.355 1.00 59.50 83 GLN A N 1
ATOM 659 C CA . GLN A 1 83 ? -28.692 3.438 -6.388 1.00 59.50 83 GLN A CA 1
ATOM 660 C C . GLN A 1 83 ? -28.177 2.048 -6.000 1.00 59.50 83 GLN A C 1
ATOM 662 O O . GLN A 1 83 ? -28.855 1.052 -6.250 1.00 59.50 83 GLN A O 1
ATOM 667 N N . GLU A 1 84 ? -27.031 1.970 -5.324 1.00 55.25 84 GLU A N 1
ATOM 668 C CA . GLU A 1 84 ? -26.449 0.697 -4.883 1.00 55.25 84 GLU A CA 1
ATOM 669 C C . GLU A 1 84 ? -27.267 0.025 -3.768 1.00 55.25 84 GLU A C 1
ATOM 671 O O . GLU A 1 84 ? -27.418 -1.197 -3.752 1.00 55.25 84 GLU A O 1
ATOM 676 N N . ARG A 1 85 ? -27.895 0.805 -2.875 1.00 52.25 85 ARG A N 1
ATOM 677 C CA . ARG A 1 85 ? -28.755 0.263 -1.803 1.00 52.25 85 ARG A CA 1
ATOM 678 C C . ARG A 1 85 ? -30.051 -0.378 -2.307 1.00 52.25 85 ARG A C 1
ATOM 680 O O . ARG A 1 85 ? -30.637 -1.173 -1.579 1.00 52.25 85 ARG A O 1
ATOM 687 N N . VAL A 1 86 ? -30.483 -0.078 -3.533 1.00 54.44 86 VAL A N 1
ATOM 688 C CA . VAL A 1 86 ? -31.679 -0.687 -4.145 1.00 54.44 86 VAL A CA 1
ATOM 689 C C . VAL A 1 86 ? -31.396 -2.102 -4.675 1.00 54.44 86 VAL A C 1
ATOM 691 O O . VAL A 1 86 ? -32.329 -2.857 -4.915 1.00 54.44 86 VAL A O 1
ATOM 694 N N . GLN A 1 87 ? -30.128 -2.508 -4.821 1.00 49.19 87 GLN A N 1
ATOM 695 C CA . GLN A 1 87 ? -29.777 -3.847 -5.321 1.00 49.19 87 GLN A CA 1
ATOM 696 C C . GLN A 1 87 ? -29.536 -4.896 -4.222 1.00 49.19 87 GLN A C 1
ATOM 698 O O . GLN A 1 87 ? -29.299 -6.059 -4.542 1.00 49.19 87 GLN A O 1
ATOM 703 N N . ILE A 1 88 ? -29.609 -4.519 -2.940 1.00 48.44 88 ILE A N 1
ATOM 704 C CA . ILE A 1 88 ? -29.396 -5.426 -1.792 1.00 48.44 88 ILE A CA 1
ATOM 705 C C . ILE A 1 88 ? -30.684 -5.570 -0.955 1.00 48.44 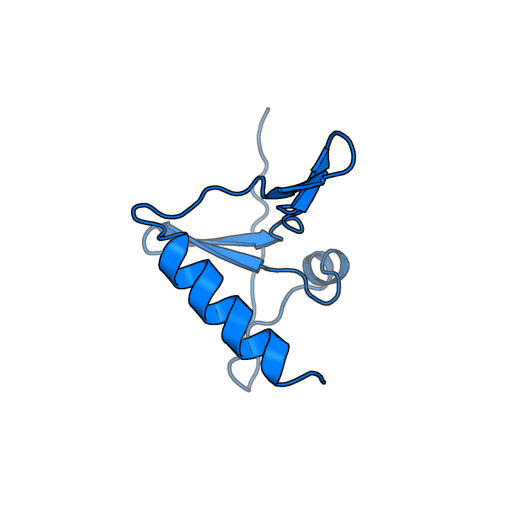88 ILE A C 1
ATOM 707 O O . ILE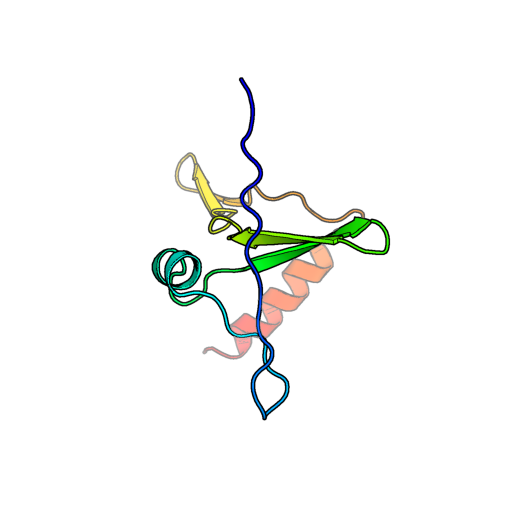 A 1 88 ? -30.637 -5.616 0.275 1.00 48.44 88 ILE A O 1
ATOM 711 N N . SER A 1 89 ? -31.845 -5.610 -1.615 1.00 41.69 89 SER A N 1
ATOM 712 C CA . SER A 1 89 ? -33.145 -5.923 -1.000 1.00 41.69 89 SER A CA 1
ATOM 713 C C . SER A 1 89 ? -33.789 -7.140 -1.641 1.00 41.69 89 SER A C 1
ATOM 715 O O . SER A 1 89 ? -33.905 -7.112 -2.888 1.00 41.69 89 SER A O 1
#